Protein AF-A0A6C0REI7-F1 (afdb_monomer_lite)

Structure (mmCIF, N/CA/C/O backbone):
data_AF-A0A6C0REI7-F1
#
_entry.id   AF-A0A6C0REI7-F1
#
loop_
_atom_site.group_PDB
_atom_site.id
_atom_site.type_symbol
_atom_site.label_atom_id
_atom_site.label_alt_id
_atom_site.label_comp_id
_atom_site.label_asym_id
_atom_site.label_entity_id
_atom_site.label_seq_id
_atom_site.pdbx_PDB_ins_code
_atom_site.Cartn_x
_atom_site.Cartn_y
_atom_site.Cartn_z
_atom_site.occupancy
_atom_site.B_iso_or_equiv
_atom_site.auth_seq_id
_atom_site.auth_comp_id
_atom_site.auth_asym_id
_atom_site.auth_atom_id
_atom_site.pdbx_PDB_model_num
ATOM 1 N N . MET A 1 1 ? -23.759 -20.970 9.132 1.00 39.38 1 MET A N 1
ATOM 2 C CA . MET A 1 1 ? -22.988 -19.734 8.850 1.00 39.38 1 MET A CA 1
ATOM 3 C C . MET A 1 1 ? -22.223 -19.905 7.544 1.00 39.38 1 MET A C 1
ATOM 5 O O . MET A 1 1 ? -21.363 -20.773 7.473 1.00 39.38 1 MET A O 1
ATOM 9 N N . LYS A 1 2 ? -22.539 -19.135 6.494 1.00 36.88 2 LYS A N 1
ATOM 10 C CA . LYS A 1 2 ? -21.734 -19.139 5.260 1.00 36.88 2 LYS A CA 1
ATOM 11 C C . LYS A 1 2 ? -20.374 -18.512 5.581 1.00 36.88 2 LYS A C 1
ATOM 13 O O . LYS A 1 2 ? -20.329 -17.338 5.944 1.00 36.88 2 LYS A O 1
ATOM 18 N N . LYS A 1 3 ? -19.293 -19.292 5.472 1.00 40.81 3 LYS A N 1
ATOM 19 C CA . LYS A 1 3 ? -17.904 -18.815 5.553 1.00 40.81 3 LYS A CA 1
ATOM 20 C C . LYS A 1 3 ? -17.656 -17.862 4.379 1.00 40.81 3 LYS A C 1
ATOM 22 O O . LYS A 1 3 ? -17.208 -18.278 3.315 1.00 40.81 3 LYS A O 1
ATOM 27 N N . ARG A 1 4 ? -18.031 -16.589 4.537 1.00 48.44 4 ARG A N 1
ATOM 28 C CA . ARG A 1 4 ? -17.559 -15.526 3.648 1.00 48.44 4 ARG A CA 1
ATOM 29 C C . ARG A 1 4 ? -16.047 -15.453 3.833 1.00 48.44 4 ARG A C 1
ATOM 31 O O . ARG A 1 4 ? -15.567 -15.441 4.963 1.00 48.44 4 ARG A O 1
ATOM 38 N N . TRP A 1 5 ? -15.333 -15.518 2.717 1.00 48.25 5 TRP A N 1
ATOM 39 C CA . TRP A 1 5 ? -13.877 -15.495 2.662 1.00 48.25 5 TRP A CA 1
ATOM 40 C C . TRP A 1 5 ? -13.300 -14.350 3.502 1.00 48.25 5 TRP A C 1
ATOM 42 O O . TRP A 1 5 ? -13.874 -13.262 3.541 1.00 48.25 5 TRP A O 1
ATOM 52 N N . PHE A 1 6 ? -12.144 -14.594 4.123 1.00 53.75 6 PHE A N 1
ATOM 53 C CA . PHE A 1 6 ? -11.424 -13.654 4.994 1.00 53.75 6 PHE A CA 1
ATOM 54 C C . PHE A 1 6 ? -11.165 -12.274 4.356 1.00 53.75 6 PHE A C 1
ATOM 56 O O . PHE A 1 6 ? -10.985 -11.296 5.073 1.00 53.75 6 PHE A O 1
ATOM 63 N N . LEU A 1 7 ? -11.191 -12.195 3.021 1.00 53.53 7 LEU A N 1
ATOM 64 C CA . LEU A 1 7 ? -10.957 -10.980 2.239 1.00 53.53 7 LEU A CA 1
ATOM 65 C C . LEU A 1 7 ? -12.134 -9.994 2.219 1.00 53.53 7 LEU A C 1
ATOM 67 O O . LEU A 1 7 ? -11.919 -8.819 1.935 1.00 53.53 7 LEU A O 1
ATOM 71 N N . PHE A 1 8 ? -13.366 -10.433 2.502 1.00 67.31 8 PHE A N 1
ATOM 72 C CA . PHE A 1 8 ? -14.550 -9.582 2.356 1.00 67.31 8 PHE A CA 1
ATOM 73 C C . PHE A 1 8 ? -15.152 -9.211 3.710 1.00 67.31 8 PHE A C 1
ATOM 75 O O . PHE A 1 8 ? -15.439 -10.067 4.552 1.00 67.31 8 PHE A O 1
ATOM 82 N N . LEU A 1 9 ? -15.369 -7.912 3.912 1.00 73.19 9 LEU A N 1
ATOM 83 C CA . LEU A 1 9 ? -16.070 -7.388 5.079 1.00 73.19 9 LEU A CA 1
ATOM 84 C C . LEU A 1 9 ? -17.567 -7.704 4.991 1.00 73.19 9 LEU A C 1
ATOM 86 O O . LEU A 1 9 ? -18.156 -7.768 3.911 1.00 73.19 9 LEU A O 1
ATOM 90 N N . ASN A 1 10 ? -18.193 -7.943 6.141 1.00 79.50 10 ASN A N 1
ATOM 91 C CA . ASN A 1 10 ? -19.649 -8.049 6.211 1.00 79.50 10 ASN A CA 1
ATOM 92 C C . ASN A 1 10 ? -20.282 -6.645 6.177 1.00 79.50 10 ASN A C 1
ATOM 94 O O . ASN A 1 10 ? -19.640 -5.678 6.571 1.00 79.50 10 ASN A O 1
ATOM 98 N N . ALA A 1 11 ? -21.555 -6.537 5.781 1.00 80.31 11 ALA A N 1
ATOM 99 C CA . ALA A 1 11 ? -22.244 -5.245 5.657 1.00 80.31 11 ALA A CA 1
ATOM 100 C C . ALA A 1 11 ? -22.206 -4.413 6.955 1.00 80.31 11 ALA A C 1
ATOM 102 O O . ALA A 1 11 ? -22.013 -3.206 6.916 1.00 80.31 11 ALA A O 1
ATOM 103 N N . GLU A 1 12 ? -22.319 -5.063 8.114 1.00 81.38 12 GLU A N 1
ATOM 104 C CA . GLU A 1 12 ? -22.207 -4.409 9.423 1.00 81.38 12 GLU A CA 1
ATOM 105 C C . GLU A 1 12 ? -20.807 -3.821 9.674 1.00 81.38 12 GLU A C 1
ATOM 107 O O . GLU A 1 12 ? -20.673 -2.688 10.129 1.00 81.38 12 GLU A O 1
ATOM 112 N N . GLN A 1 13 ? -19.759 -4.556 9.299 1.00 80.50 13 GLN A N 1
ATOM 113 C CA . GLN A 1 13 ? -18.367 -4.113 9.412 1.00 80.50 13 GLN A CA 1
ATOM 114 C C . GLN A 1 13 ? -18.061 -2.963 8.446 1.00 80.50 13 GLN A C 1
ATOM 116 O O . GLN A 1 13 ? -17.362 -2.016 8.801 1.00 80.50 13 GLN A O 1
ATOM 121 N N . GLU A 1 14 ? -18.598 -3.034 7.230 1.00 82.12 14 GLU A N 1
ATOM 122 C CA . GLU A 1 14 ? -18.458 -1.984 6.225 1.00 82.12 14 GLU A CA 1
ATOM 123 C C . GLU A 1 14 ? -19.182 -0.703 6.659 1.00 82.12 14 GLU A C 1
ATOM 125 O O . GLU A 1 14 ? -18.583 0.372 6.644 1.00 82.12 14 GLU A O 1
ATOM 130 N N . ASN A 1 15 ? -20.417 -0.817 7.155 1.00 82.81 15 ASN A N 1
ATOM 131 C CA . ASN A 1 15 ? -21.170 0.310 7.707 1.00 82.81 15 ASN A CA 1
ATOM 132 C C . ASN A 1 15 ? -20.443 0.962 8.891 1.00 82.81 15 ASN A C 1
ATOM 134 O O . ASN A 1 15 ? -20.404 2.189 8.980 1.00 82.81 15 ASN A O 1
ATOM 138 N N . TYR A 1 16 ? -19.817 0.160 9.756 1.00 83.31 16 TYR A N 1
ATOM 139 C CA . TYR A 1 16 ? -19.014 0.662 10.870 1.00 83.31 16 TYR A CA 1
ATOM 140 C C . TYR A 1 16 ? -17.760 1.423 10.401 1.00 83.31 16 TYR A C 1
ATOM 142 O O . TYR A 1 16 ? -17.442 2.492 10.914 1.00 83.31 16 TYR A O 1
ATOM 150 N N . LEU A 1 17 ? -17.055 0.939 9.375 1.00 81.56 17 LEU A N 1
ATOM 151 C CA . LEU A 1 17 ? -15.932 1.691 8.795 1.00 81.56 17 LEU A CA 1
ATOM 152 C C . LEU A 1 17 ? -16.395 2.985 8.108 1.00 81.56 17 LEU A C 1
ATOM 154 O O . LEU A 1 17 ? -15.707 4.007 8.169 1.00 81.56 17 LEU A O 1
ATOM 158 N N . VAL A 1 18 ? -17.569 2.969 7.473 1.00 82.62 18 VAL A N 1
ATOM 159 C CA . VAL A 1 18 ? -18.166 4.162 6.857 1.00 82.62 18 VAL A CA 1
ATOM 160 C C . VAL A 1 18 ? -18.544 5.204 7.912 1.00 82.62 18 VAL A C 1
ATOM 162 O O . VAL A 1 18 ? -18.321 6.395 7.671 1.00 82.62 18 VAL A O 1
ATOM 165 N N . SER A 1 19 ? -19.070 4.800 9.074 1.00 83.19 19 SER A N 1
ATOM 166 C CA . SER A 1 19 ? -19.368 5.742 10.161 1.00 83.19 19 SER A CA 1
ATOM 167 C C . SER A 1 19 ? -18.088 6.385 10.699 1.00 83.19 19 SER A C 1
ATOM 169 O O . SER A 1 19 ? -18.005 7.613 10.751 1.00 83.19 19 SER A O 1
ATOM 171 N N . LEU A 1 20 ? -17.039 5.590 10.942 1.00 80.94 20 LEU A N 1
ATOM 172 C CA . LEU A 1 20 ? -15.732 6.097 11.384 1.00 80.94 20 LEU A CA 1
ATOM 173 C C . LEU A 1 20 ? -15.106 7.090 10.392 1.00 80.94 20 LEU A C 1
ATOM 175 O O . LEU A 1 20 ? -14.469 8.065 10.800 1.00 80.94 20 LEU A O 1
ATOM 179 N N . ARG A 1 21 ? -15.309 6.880 9.084 1.00 80.56 21 ARG A N 1
ATOM 180 C CA . ARG A 1 21 ? -14.839 7.803 8.040 1.00 80.56 21 ARG A CA 1
ATOM 181 C C . ARG A 1 21 ? -15.535 9.161 8.101 1.00 80.56 21 ARG A C 1
ATOM 183 O O . ARG A 1 21 ? -14.908 10.178 7.811 1.00 80.56 21 ARG A O 1
ATOM 190 N N . ARG A 1 22 ? -16.829 9.193 8.429 1.00 78.88 22 ARG A N 1
ATOM 191 C CA . ARG A 1 22 ? -17.587 10.451 8.537 1.00 78.88 22 ARG A CA 1
ATOM 192 C C . ARG A 1 22 ? -17.151 11.264 9.752 1.00 78.88 22 ARG A C 1
ATOM 194 O O . ARG A 1 22 ? -17.050 12.480 9.631 1.00 78.88 22 ARG A O 1
ATOM 201 N N . GLU A 1 23 ? -16.852 10.589 10.857 1.00 81.25 23 GLU A N 1
ATOM 202 C CA . GLU A 1 23 ? -16.405 11.206 12.112 1.00 81.25 23 GLU A CA 1
ATOM 203 C C . GLU A 1 23 ? -15.005 11.841 11.991 1.00 81.25 23 GLU A C 1
ATOM 205 O O . GLU A 1 23 ? -14.763 12.896 12.564 1.00 81.25 23 GLU A O 1
ATOM 210 N N . ASN A 1 24 ? -14.101 11.260 11.188 1.00 78.75 24 ASN A N 1
ATOM 211 C CA . ASN A 1 24 ? -12.668 11.606 11.196 1.00 78.75 24 ASN A CA 1
ATOM 212 C C . ASN A 1 24 ? -12.131 12.227 9.891 1.00 78.75 24 ASN A C 1
ATOM 214 O O . ASN A 1 24 ? -10.977 12.006 9.515 1.00 78.75 24 ASN A O 1
ATOM 218 N N . LYS A 1 25 ? -12.946 13.007 9.167 1.00 79.88 25 LYS A N 1
ATOM 219 C CA . LYS A 1 25 ? -12.570 13.542 7.840 1.00 79.88 25 LYS A CA 1
ATOM 220 C C . LYS A 1 25 ? -11.253 14.327 7.822 1.00 79.88 25 LYS A C 1
ATOM 222 O O . LYS A 1 25 ? -10.460 14.134 6.906 1.00 79.88 25 LYS A O 1
ATOM 227 N N . VAL A 1 26 ? -11.022 15.206 8.800 1.00 80.19 26 VAL A N 1
ATOM 228 C CA . VAL A 1 26 ? -9.838 16.087 8.815 1.00 80.19 26 VAL A CA 1
ATOM 229 C C . VAL A 1 26 ? -8.560 15.272 9.013 1.00 80.19 26 VAL A C 1
ATOM 231 O O . VAL A 1 26 ? -7.656 15.340 8.185 1.00 80.19 26 VAL A O 1
ATOM 234 N N . SER A 1 27 ? -8.518 14.421 10.040 1.00 84.25 27 SER A N 1
ATOM 235 C CA . SER A 1 27 ? -7.372 13.543 10.306 1.00 84.25 27 SER A CA 1
ATOM 236 C C . SER A 1 27 ? -7.097 12.582 9.150 1.00 84.25 27 SER A C 1
ATOM 238 O O . SER A 1 27 ? -5.941 12.285 8.860 1.00 84.25 27 SER A O 1
ATOM 240 N N . PHE A 1 28 ? -8.143 12.126 8.456 1.00 86.00 28 PHE A N 1
ATOM 241 C CA . PHE A 1 28 ? -7.997 11.287 7.270 1.00 86.00 28 PHE A CA 1
ATOM 242 C C . PHE A 1 28 ? -7.300 12.014 6.113 1.00 86.00 28 PHE A C 1
ATOM 244 O O . PHE A 1 28 ? -6.448 11.424 5.454 1.00 86.00 28 PHE A O 1
ATOM 251 N N . ILE A 1 29 ? -7.611 13.294 5.880 1.00 88.06 29 ILE A N 1
ATOM 252 C CA . ILE A 1 29 ? -6.929 14.106 4.857 1.00 88.06 29 ILE A CA 1
ATOM 253 C C . ILE A 1 29 ? -5.451 14.273 5.212 1.00 88.06 29 ILE A C 1
ATOM 255 O O . ILE A 1 29 ? -4.592 14.073 4.355 1.00 88.06 29 ILE A O 1
ATOM 259 N N . THR A 1 30 ? -5.147 14.588 6.473 1.00 88.81 30 THR A N 1
ATOM 260 C CA . THR A 1 30 ? -3.765 14.697 6.962 1.00 88.81 30 THR A CA 1
ATOM 261 C C . THR A 1 30 ? -3.003 13.392 6.750 1.00 88.81 30 THR A C 1
ATOM 263 O O . THR A 1 30 ? -1.901 13.402 6.207 1.00 88.81 30 THR A O 1
ATOM 266 N N . TRP A 1 31 ? -3.612 12.259 7.103 1.00 89.62 31 TRP A N 1
ATOM 267 C CA . TRP A 1 31 ? -3.031 10.943 6.861 1.00 89.62 31 TRP A CA 1
ATOM 268 C C . TRP A 1 31 ? -2.793 10.683 5.368 1.00 89.62 31 TRP A C 1
ATOM 270 O O . TRP A 1 31 ? -1.703 10.257 5.002 1.00 89.62 31 TRP A O 1
ATOM 280 N N . ILE A 1 32 ? -3.739 11.018 4.480 1.00 89.81 32 ILE A N 1
ATOM 281 C CA . ILE A 1 32 ? -3.519 10.896 3.029 1.00 89.81 32 ILE A CA 1
ATOM 282 C C . ILE A 1 32 ? -2.317 11.730 2.577 1.00 89.81 32 ILE A C 1
ATOM 284 O O . ILE A 1 32 ? -1.473 11.240 1.825 1.00 89.81 32 ILE A O 1
ATOM 288 N N . LEU A 1 33 ? -2.230 12.982 3.024 1.00 90.81 33 LEU A N 1
ATOM 289 C CA . LEU A 1 33 ? -1.163 13.891 2.617 1.00 90.81 33 LEU A CA 1
ATOM 290 C C . LEU A 1 33 ? 0.213 13.358 3.021 1.00 90.81 33 LEU A C 1
ATOM 292 O O . LEU A 1 33 ? 1.089 13.228 2.169 1.00 90.81 33 LEU A O 1
ATOM 296 N N . PHE A 1 34 ? 0.392 13.011 4.295 1.00 89.75 34 PHE A N 1
ATOM 297 C CA . PHE A 1 34 ? 1.698 12.609 4.819 1.00 89.75 34 PHE A CA 1
ATOM 298 C C . PHE A 1 34 ? 2.056 11.162 4.512 1.00 89.75 34 PHE A C 1
ATOM 300 O O . PHE A 1 34 ? 3.214 10.871 4.222 1.00 89.75 34 PHE A O 1
ATOM 307 N N . SER A 1 35 ? 1.087 10.251 4.574 1.00 87.94 35 SER A N 1
ATOM 308 C CA . SER A 1 35 ? 1.365 8.833 4.385 1.00 87.94 35 SER A CA 1
ATOM 309 C C . SER A 1 35 ? 1.363 8.432 2.922 1.00 87.94 35 SER A C 1
ATOM 311 O O . SER A 1 35 ? 2.096 7.514 2.611 1.00 87.94 35 SER A O 1
ATOM 313 N N . ILE A 1 36 ? 0.603 9.085 2.029 1.00 90.25 36 ILE A N 1
ATOM 314 C CA . ILE A 1 36 ? 0.448 8.637 0.630 1.00 90.25 36 ILE A CA 1
ATOM 315 C C . ILE A 1 36 ? 1.007 9.644 -0.370 1.00 90.25 36 ILE A C 1
ATOM 317 O O . ILE A 1 36 ? 1.833 9.281 -1.206 1.00 90.25 36 ILE A O 1
ATOM 321 N N . ILE A 1 37 ? 0.558 10.900 -0.311 1.00 92.25 37 ILE A N 1
ATOM 322 C CA . ILE A 1 37 ? 0.922 11.909 -1.317 1.00 92.25 37 ILE A CA 1
ATOM 323 C C . ILE A 1 37 ? 2.400 12.272 -1.192 1.00 92.25 37 ILE A C 1
ATOM 325 O O . ILE A 1 37 ? 3.102 12.294 -2.200 1.00 92.25 37 ILE A O 1
ATOM 329 N N . LEU A 1 38 ? 2.882 12.515 0.029 1.00 93.00 38 LEU A N 1
ATOM 330 C CA . LEU A 1 38 ? 4.259 12.933 0.266 1.00 93.00 38 LEU A CA 1
ATOM 331 C C . LEU A 1 38 ? 5.291 11.892 -0.220 1.00 93.00 38 LEU A C 1
ATOM 333 O O . LEU A 1 38 ? 6.245 12.315 -0.865 1.00 93.00 38 LEU A O 1
ATOM 337 N N . PRO A 1 39 ? 5.116 10.566 -0.024 1.00 91.25 39 PRO A N 1
ATOM 338 C CA . PRO A 1 39 ? 6.008 9.565 -0.621 1.00 91.25 39 PRO A CA 1
ATOM 339 C C . PRO A 1 39 ? 5.814 9.357 -2.130 1.00 91.25 39 PRO A C 1
ATOM 341 O O . PRO A 1 39 ? 6.779 9.068 -2.836 1.00 91.25 39 PRO A O 1
ATOM 344 N N . LEU A 1 40 ? 4.590 9.506 -2.654 1.00 93.00 40 LEU A N 1
ATOM 345 C CA . LEU A 1 40 ? 4.326 9.357 -4.092 1.00 93.00 40 LEU A CA 1
ATOM 346 C C . LEU A 1 40 ? 4.858 10.525 -4.922 1.00 93.00 40 LEU A C 1
ATOM 348 O O . LEU A 1 40 ? 5.289 10.316 -6.052 1.00 93.00 40 LEU A O 1
ATOM 352 N N . ALA A 1 41 ? 4.828 11.746 -4.391 1.00 93.94 41 ALA A N 1
ATOM 353 C CA . ALA A 1 41 ? 5.279 12.942 -5.093 1.00 93.94 41 ALA A CA 1
ATOM 354 C C . ALA A 1 41 ? 6.720 12.822 -5.634 1.00 93.94 41 ALA A C 1
ATOM 356 O O . ALA A 1 41 ? 6.894 12.986 -6.842 1.00 93.94 41 ALA A O 1
ATOM 357 N N . PRO A 1 42 ? 7.751 12.483 -4.830 1.00 92.81 42 PRO A N 1
ATOM 358 C CA . PRO A 1 42 ? 9.112 12.332 -5.337 1.00 92.81 42 PRO A CA 1
ATOM 359 C C . PRO A 1 42 ? 9.241 11.175 -6.334 1.00 92.81 42 PRO A C 1
ATOM 361 O O . PRO A 1 42 ? 9.998 11.299 -7.293 1.00 92.81 42 PRO A O 1
ATOM 364 N N . TYR A 1 43 ? 8.479 10.087 -6.168 1.00 92.94 43 TYR A N 1
ATOM 365 C CA . TYR A 1 43 ? 8.438 8.996 -7.147 1.00 92.94 43 TYR A CA 1
ATOM 366 C C . TYR A 1 43 ? 7.908 9.481 -8.503 1.00 92.94 43 TYR A C 1
ATOM 368 O O . TYR A 1 43 ? 8.581 9.320 -9.519 1.00 92.94 43 TYR A O 1
ATOM 376 N N . ILE A 1 44 ? 6.746 10.141 -8.518 1.00 93.06 44 ILE A N 1
ATOM 377 C CA . ILE A 1 44 ? 6.134 10.676 -9.741 1.00 93.06 44 ILE A CA 1
ATOM 378 C C . ILE A 1 44 ? 7.057 11.711 -10.391 1.00 93.06 44 ILE A C 1
ATOM 380 O O . ILE A 1 44 ? 7.291 11.648 -11.594 1.00 93.06 44 ILE A O 1
ATOM 384 N N . ILE A 1 45 ? 7.627 12.629 -9.606 1.00 93.38 45 ILE A N 1
ATOM 385 C CA . ILE A 1 45 ? 8.568 13.640 -10.105 1.00 93.38 45 ILE A CA 1
ATOM 386 C C . ILE A 1 45 ? 9.801 12.970 -10.723 1.00 93.38 45 ILE A C 1
ATOM 388 O O . ILE A 1 45 ? 10.201 13.339 -11.824 1.00 93.38 45 ILE A O 1
ATOM 392 N N . SER A 1 46 ? 10.376 11.956 -10.070 1.00 90.62 46 SER A N 1
ATOM 393 C CA . SER A 1 46 ? 11.535 11.221 -10.591 1.00 90.62 46 SER A CA 1
ATOM 394 C C . SER A 1 46 ? 11.222 10.509 -11.910 1.00 90.62 46 SER A C 1
ATOM 396 O O . SER A 1 46 ? 12.014 10.578 -12.853 1.00 90.62 46 SER A O 1
ATOM 398 N N . VAL A 1 47 ? 10.050 9.877 -12.012 1.00 90.50 47 VAL A N 1
ATOM 399 C CA . VAL A 1 47 ? 9.576 9.240 -13.248 1.00 90.50 47 VAL A CA 1
ATOM 400 C C . VAL A 1 47 ? 9.405 10.283 -14.359 1.00 90.50 47 VAL A C 1
ATOM 402 O O . VAL A 1 47 ? 9.920 10.088 -15.458 1.00 90.50 47 VAL A O 1
ATOM 405 N N . LEU A 1 48 ? 8.751 11.415 -14.075 1.00 91.31 48 LEU A N 1
ATOM 406 C CA . LEU A 1 48 ? 8.519 12.491 -15.047 1.00 91.31 48 LEU A CA 1
ATOM 407 C C . LEU A 1 48 ? 9.823 13.125 -15.546 1.00 91.31 48 LEU A C 1
ATOM 409 O O . LEU A 1 48 ? 9.989 13.301 -16.750 1.00 91.31 48 LEU A O 1
ATOM 413 N N . ILE A 1 49 ? 10.764 13.429 -14.646 1.00 90.81 49 ILE A N 1
ATOM 414 C CA . ILE A 1 49 ? 12.080 13.970 -15.018 1.00 90.81 49 ILE A CA 1
ATOM 415 C C . ILE A 1 49 ? 12.811 12.990 -15.938 1.00 90.81 49 ILE A C 1
ATOM 417 O O . ILE A 1 49 ? 13.355 13.398 -16.961 1.00 90.81 49 ILE A O 1
ATOM 421 N N . ASN A 1 50 ? 12.789 11.692 -15.627 1.00 87.19 50 ASN A N 1
ATOM 422 C CA . ASN A 1 50 ? 13.421 10.691 -16.485 1.00 87.19 50 ASN A CA 1
ATOM 423 C C . ASN A 1 50 ? 12.769 10.608 -17.870 1.00 87.19 50 ASN A C 1
ATOM 425 O O . ASN A 1 50 ? 13.489 10.534 -18.866 1.00 87.19 50 ASN A O 1
ATOM 429 N N . PHE A 1 51 ? 11.437 10.675 -17.952 1.00 87.69 51 PHE A N 1
ATOM 430 C CA . PHE A 1 51 ? 10.734 10.739 -19.236 1.00 87.69 51 PHE A CA 1
ATOM 431 C C . PHE A 1 51 ? 11.148 11.962 -20.063 1.00 87.69 51 PHE A C 1
ATOM 433 O O . PHE A 1 51 ? 11.321 11.842 -21.273 1.00 87.69 51 PHE A O 1
ATOM 440 N N . LEU A 1 52 ? 11.354 13.121 -19.427 1.00 88.81 52 LEU A N 1
ATOM 441 C CA . LEU A 1 52 ? 11.824 14.330 -20.112 1.00 88.81 52 LEU A CA 1
ATOM 442 C C . LEU A 1 52 ? 13.264 14.191 -20.630 1.00 88.81 52 LEU A C 1
ATOM 444 O O . LEU A 1 52 ? 13.570 14.700 -21.704 1.00 88.81 52 LEU A O 1
ATOM 448 N N . LEU A 1 53 ? 14.139 13.504 -19.888 1.00 88.38 53 LEU A N 1
ATOM 449 C CA . LEU A 1 53 ? 15.559 13.363 -20.236 1.00 88.38 53 LEU A CA 1
ATOM 450 C C . LEU A 1 53 ? 15.841 12.246 -21.250 1.00 88.38 53 LEU A C 1
ATOM 452 O O . LEU A 1 53 ? 16.728 12.385 -22.087 1.00 88.38 53 LEU A O 1
ATOM 456 N N . THR A 1 54 ? 15.125 11.125 -21.158 1.00 83.62 54 THR A N 1
ATOM 457 C CA . THR A 1 54 ? 15.431 9.891 -21.912 1.00 83.62 54 THR A CA 1
ATOM 458 C C . THR A 1 54 ? 14.323 9.468 -22.881 1.00 83.62 54 THR A C 1
ATOM 460 O O . THR A 1 54 ? 14.484 8.506 -23.637 1.00 83.62 54 THR A O 1
ATOM 463 N N . GLY A 1 55 ? 13.205 10.202 -22.909 1.00 79.56 55 GLY A N 1
ATOM 464 C CA . GLY A 1 55 ? 12.026 9.857 -23.696 1.00 79.56 55 GLY A CA 1
ATOM 465 C C . GLY A 1 55 ? 11.336 8.588 -23.186 1.00 79.56 55 GLY A C 1
ATOM 466 O O . GLY A 1 55 ? 11.423 8.231 -22.015 1.00 79.56 55 GLY A O 1
ATOM 467 N N . PHE A 1 56 ? 10.644 7.873 -24.078 1.00 78.56 56 PHE A N 1
ATOM 468 C CA . PHE A 1 56 ? 9.979 6.598 -23.755 1.00 78.56 56 PHE A CA 1
ATOM 469 C C . PHE A 1 56 ? 10.931 5.391 -23.729 1.00 78.56 56 PHE A C 1
ATOM 471 O O . PHE A 1 56 ? 10.495 4.256 -23.516 1.00 78.56 56 PHE A O 1
ATOM 478 N N . CYS A 1 57 ? 12.228 5.605 -23.946 1.00 70.75 57 CYS A N 1
ATOM 479 C CA . CYS A 1 57 ? 13.208 4.531 -23.915 1.00 70.75 57 CYS A CA 1
ATOM 480 C C . CYS A 1 57 ? 13.406 4.069 -22.461 1.00 70.75 57 CYS A C 1
ATOM 482 O O . CYS A 1 57 ? 13.660 4.880 -21.580 1.00 70.75 57 CYS A O 1
ATOM 484 N N . ASN A 1 58 ? 13.292 2.764 -22.192 1.00 73.81 58 ASN A N 1
ATOM 485 C CA . ASN A 1 58 ? 13.480 2.165 -20.859 1.00 73.81 58 ASN A CA 1
ATOM 486 C C . ASN A 1 58 ? 12.487 2.581 -19.753 1.00 73.81 58 ASN A C 1
ATOM 488 O O . ASN A 1 58 ? 12.784 2.382 -18.573 1.00 73.81 58 ASN A O 1
ATOM 492 N N . TRP A 1 59 ? 11.285 3.060 -20.098 1.00 82.19 59 TRP A N 1
ATOM 493 C CA . TRP A 1 59 ? 10.256 3.429 -19.110 1.00 82.19 59 TRP A CA 1
ATOM 494 C C . TRP A 1 59 ? 10.015 2.338 -18.051 1.00 82.19 59 TRP A C 1
ATOM 496 O O . TRP A 1 59 ? 9.904 2.636 -16.864 1.00 82.19 59 TRP A O 1
ATOM 506 N N . GLY A 1 60 ? 10.007 1.063 -18.461 1.00 82.50 60 GLY A N 1
ATOM 507 C CA . GLY A 1 60 ? 9.755 -0.073 -17.573 1.00 82.50 60 GLY A CA 1
ATOM 508 C C . GLY A 1 60 ? 10.768 -0.188 -16.435 1.00 82.50 60 GLY A C 1
ATOM 509 O O . GLY A 1 60 ? 10.389 -0.521 -15.317 1.00 82.50 60 GLY A O 1
ATOM 510 N N . LYS A 1 61 ? 12.037 0.154 -16.687 1.00 83.38 61 LYS A N 1
ATOM 511 C CA . LYS A 1 61 ? 13.112 0.105 -15.683 1.00 83.38 61 LYS A CA 1
ATOM 512 C C . LYS A 1 61 ? 13.013 1.236 -14.664 1.00 83.38 61 LYS A C 1
ATOM 514 O O . LYS A 1 61 ? 13.402 1.064 -13.513 1.00 83.38 61 LYS A O 1
ATOM 519 N N . ILE A 1 62 ? 12.523 2.394 -15.101 1.00 86.56 62 ILE A N 1
ATOM 520 C CA . ILE A 1 62 ? 12.361 3.581 -14.255 1.00 86.56 62 ILE A CA 1
ATOM 521 C C . ILE A 1 62 ? 11.130 3.421 -13.364 1.00 86.56 62 ILE A C 1
ATOM 523 O O . ILE A 1 62 ? 11.206 3.677 -12.165 1.00 86.56 62 ILE A O 1
ATOM 527 N N . ILE A 1 63 ? 10.009 2.979 -13.941 1.00 88.19 63 ILE A N 1
ATOM 528 C CA . ILE A 1 63 ? 8.753 2.809 -13.205 1.00 88.19 63 ILE A CA 1
ATOM 529 C C . ILE A 1 63 ? 8.849 1.622 -12.234 1.00 88.19 63 ILE A C 1
ATOM 531 O O . ILE A 1 63 ? 8.464 1.776 -11.073 1.00 88.19 63 ILE A O 1
ATOM 535 N N . ASN A 1 64 ? 9.411 0.487 -12.670 1.00 88.56 64 ASN A N 1
ATOM 536 C CA . ASN A 1 64 ? 9.558 -0.730 -11.861 1.00 88.56 64 ASN A CA 1
ATOM 537 C C . ASN A 1 64 ? 10.935 -0.774 -11.192 1.00 88.56 64 ASN A C 1
ATOM 539 O O . ASN A 1 64 ? 11.743 -1.667 -11.450 1.00 88.56 64 ASN A O 1
ATOM 543 N N . ASN A 1 65 ? 11.232 0.235 -10.379 1.00 88.62 65 ASN A N 1
ATOM 544 C CA . ASN A 1 65 ? 12.507 0.353 -9.674 1.00 88.62 65 ASN A CA 1
ATOM 545 C C . ASN A 1 65 ? 12.427 -0.061 -8.192 1.00 88.62 65 ASN A C 1
ATOM 547 O O . ASN A 1 65 ? 13.371 0.186 -7.443 1.00 88.62 65 ASN A O 1
ATOM 551 N N . GLY A 1 66 ? 11.304 -0.631 -7.748 1.00 90.62 66 GLY A N 1
ATOM 552 C CA . GLY A 1 66 ? 11.064 -0.996 -6.355 1.00 90.62 66 GLY A CA 1
ATOM 553 C C . GLY A 1 66 ? 10.478 0.122 -5.487 1.00 90.62 66 GLY A C 1
ATOM 554 O O . GLY A 1 66 ? 10.093 -0.136 -4.348 1.00 90.62 66 GLY A O 1
ATOM 555 N N . SER A 1 67 ? 10.352 1.357 -5.984 1.00 93.44 67 SER A N 1
ATOM 556 C CA . SER A 1 67 ? 9.831 2.467 -5.168 1.00 93.44 67 SER A CA 1
ATOM 557 C C . SER A 1 67 ? 8.358 2.279 -4.819 1.00 93.44 67 SER A C 1
ATOM 559 O O . SER A 1 67 ? 7.972 2.457 -3.667 1.00 93.44 67 SER A O 1
ATOM 561 N N . LEU A 1 68 ? 7.531 1.887 -5.795 1.00 93.75 68 LEU A N 1
ATOM 562 C CA . LEU A 1 68 ? 6.100 1.683 -5.583 1.00 93.75 68 LEU A CA 1
ATOM 563 C C . LEU A 1 68 ? 5.809 0.622 -4.501 1.00 93.75 68 LEU A C 1
ATOM 565 O O . LEU A 1 68 ? 5.087 0.965 -3.562 1.00 93.75 68 LEU A O 1
ATOM 569 N N . PRO A 1 69 ? 6.385 -0.602 -4.548 1.00 95.50 69 PRO A N 1
ATOM 570 C CA . PRO A 1 69 ? 6.177 -1.598 -3.497 1.00 95.50 69 PRO A CA 1
ATOM 571 C C . PRO A 1 69 ? 6.732 -1.169 -2.129 1.00 95.50 69 PRO A C 1
ATOM 573 O O . PRO A 1 69 ? 6.124 -1.497 -1.112 1.00 95.50 69 PRO A O 1
ATOM 576 N N . ILE A 1 70 ? 7.834 -0.405 -2.064 1.00 95.06 70 ILE A N 1
ATOM 577 C CA . ILE A 1 70 ? 8.333 0.161 -0.794 1.00 95.06 70 ILE A CA 1
ATOM 578 C C . ILE A 1 70 ? 7.326 1.151 -0.202 1.00 95.06 70 ILE A C 1
ATOM 580 O O . ILE A 1 70 ? 7.036 1.101 0.995 1.00 95.06 70 ILE A O 1
ATOM 584 N N . ILE A 1 71 ? 6.783 2.047 -1.027 1.00 94.38 71 ILE A N 1
ATOM 585 C CA . ILE A 1 71 ? 5.804 3.041 -0.582 1.00 94.38 71 ILE A CA 1
ATOM 586 C C . ILE A 1 71 ? 4.566 2.328 -0.009 1.00 94.38 71 ILE A C 1
ATOM 588 O O . ILE A 1 71 ? 4.153 2.618 1.116 1.00 94.38 71 ILE A O 1
ATOM 592 N N . SER A 1 72 ? 4.008 1.341 -0.720 1.00 94.81 72 SER A N 1
ATOM 593 C CA . SER A 1 72 ? 2.863 0.563 -0.221 1.00 94.81 72 SER A CA 1
ATOM 594 C C . SER A 1 72 ? 3.189 -0.313 0.985 1.00 94.81 72 SER A C 1
ATOM 596 O O . SER A 1 72 ? 2.310 -0.519 1.827 1.00 94.81 72 SER A O 1
ATOM 598 N N . TYR A 1 73 ? 4.422 -0.811 1.107 1.00 95.19 73 TYR A N 1
ATOM 599 C CA . TYR A 1 73 ? 4.892 -1.496 2.312 1.00 95.19 73 TYR A CA 1
ATOM 600 C C . TYR A 1 73 ? 4.822 -0.559 3.526 1.00 95.19 73 TYR A C 1
ATOM 602 O O . TYR A 1 73 ? 4.259 -0.930 4.557 1.00 95.19 73 TYR A O 1
ATOM 610 N N . GLY A 1 74 ? 5.298 0.683 3.372 1.00 92.44 74 GLY A N 1
ATOM 611 C CA . GLY A 1 74 ? 5.255 1.718 4.408 1.00 92.44 74 GLY A CA 1
ATOM 612 C C . GLY A 1 74 ? 3.841 2.039 4.906 1.00 92.44 74 GLY A C 1
ATOM 613 O O . GLY A 1 74 ? 3.629 2.205 6.108 1.00 92.44 74 GLY A O 1
ATOM 614 N N . PHE A 1 75 ? 2.843 2.060 4.015 1.00 90.25 75 PHE A N 1
ATOM 615 C CA . PHE A 1 75 ? 1.446 2.284 4.416 1.00 90.25 75 PHE A CA 1
ATOM 616 C C . PHE A 1 75 ? 0.938 1.192 5.354 1.00 90.25 75 PHE A C 1
ATOM 618 O O . PHE A 1 75 ? 0.154 1.459 6.268 1.00 90.25 75 PHE A O 1
ATOM 625 N N . ILE A 1 76 ? 1.329 -0.056 5.094 1.00 92.56 76 ILE A N 1
ATOM 626 C CA . ILE A 1 76 ? 0.861 -1.192 5.878 1.00 92.56 76 ILE A CA 1
ATOM 627 C C . ILE A 1 76 ? 1.575 -1.235 7.226 1.00 92.56 76 ILE A C 1
ATOM 629 O O . ILE A 1 76 ? 0.914 -1.376 8.255 1.00 92.56 76 ILE A O 1
ATOM 633 N N . THR A 1 77 ? 2.897 -1.058 7.252 1.00 90.88 77 THR A N 1
ATOM 634 C CA . THR A 1 77 ? 3.664 -1.113 8.504 1.00 90.88 77 THR A CA 1
ATOM 635 C C . THR A 1 77 ? 3.290 -0.009 9.488 1.00 90.88 77 THR A C 1
ATOM 637 O O . THR A 1 77 ? 3.232 -0.276 10.685 1.00 90.88 77 THR A O 1
ATOM 640 N N . ALA A 1 78 ? 2.949 1.191 9.011 1.00 84.50 78 ALA A N 1
ATOM 641 C CA . ALA A 1 78 ? 2.489 2.277 9.876 1.00 84.50 78 ALA A CA 1
ATOM 642 C C . ALA A 1 78 ? 1.200 1.928 10.651 1.00 84.50 78 ALA A C 1
ATOM 644 O O . ALA A 1 78 ? 1.032 2.353 11.791 1.00 84.50 78 ALA A O 1
ATOM 645 N N . GLY A 1 79 ? 0.295 1.145 10.051 1.00 78.75 79 GLY A N 1
ATOM 646 C CA . GLY A 1 79 ? -0.973 0.753 10.677 1.00 78.75 79 GLY A CA 1
ATOM 647 C C . GLY A 1 79 ? -0.914 -0.561 11.460 1.00 78.75 79 GLY A C 1
ATOM 648 O O . GLY A 1 79 ? -1.675 -0.746 12.409 1.00 78.75 79 GLY A O 1
ATOM 649 N N . ILE A 1 80 ? -0.020 -1.482 11.085 1.00 83.94 80 ILE A N 1
ATOM 650 C CA . ILE A 1 80 ? -0.041 -2.858 11.603 1.00 83.94 80 ILE A CA 1
ATOM 651 C C . ILE A 1 80 ? 0.302 -2.944 13.096 1.00 83.94 80 ILE A C 1
ATOM 653 O O . ILE A 1 80 ? -0.300 -3.740 13.814 1.00 83.94 80 ILE A O 1
ATOM 657 N N . VAL A 1 81 ? 1.215 -2.090 13.574 1.00 77.38 81 VAL A N 1
ATOM 658 C CA . VAL A 1 81 ? 1.677 -2.075 14.974 1.00 77.38 81 VAL A CA 1
ATOM 659 C C . VAL A 1 81 ? 0.509 -1.833 15.930 1.00 77.38 81 VAL A C 1
ATOM 661 O O . VAL A 1 81 ? 0.342 -2.557 16.906 1.00 77.38 81 VAL A O 1
ATOM 664 N N . TYR A 1 82 ? -0.359 -0.882 15.591 1.00 69.75 82 TYR A N 1
ATOM 665 C CA . TYR A 1 82 ? -1.521 -0.523 16.404 1.00 69.75 82 TYR A CA 1
ATOM 666 C C . TYR A 1 82 ? -2.614 -1.583 16.391 1.00 69.75 82 TYR A C 1
ATOM 668 O O . TYR A 1 82 ? -3.349 -1.744 17.360 1.00 69.75 82 TYR A O 1
ATOM 676 N N . ILE A 1 83 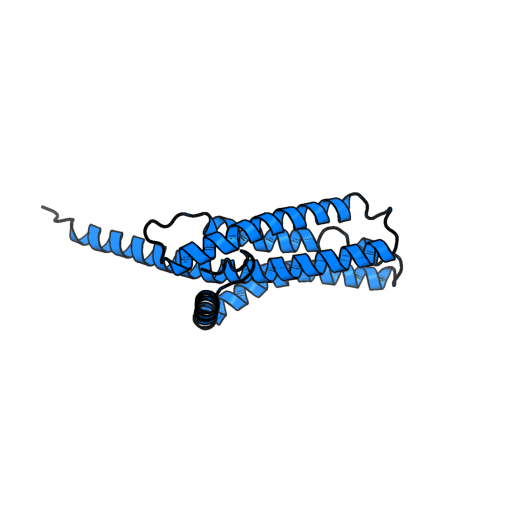? -2.727 -2.328 15.293 1.00 74.00 83 ILE A N 1
ATOM 677 C CA . ILE A 1 83 ? -3.666 -3.442 15.225 1.00 74.00 83 ILE A CA 1
ATOM 678 C C . ILE A 1 83 ? -3.181 -4.608 16.086 1.00 74.00 83 ILE A C 1
ATOM 680 O O . ILE A 1 83 ? -4.004 -5.284 16.695 1.00 74.00 83 ILE A O 1
ATOM 684 N N . MET A 1 84 ? -1.873 -4.846 16.181 1.00 73.25 84 MET A N 1
ATOM 685 C CA . MET A 1 84 ? -1.330 -5.926 17.013 1.00 73.25 84 MET A CA 1
ATOM 686 C C . MET A 1 84 ? -1.545 -5.712 18.515 1.00 73.25 84 MET A C 1
ATOM 688 O O . MET A 1 84 ? -1.547 -6.685 19.272 1.00 73.25 84 MET A O 1
ATOM 692 N N . GLU A 1 85 ? -1.742 -4.471 18.953 1.00 70.62 85 GLU A N 1
ATOM 693 C CA . GLU A 1 85 ? -1.927 -4.150 20.361 1.00 70.62 85 GLU A CA 1
ATOM 694 C C . GLU A 1 85 ? -3.252 -4.729 20.897 1.00 70.62 85 GLU A C 1
ATOM 696 O O . GLU A 1 85 ? -4.337 -4.516 20.347 1.00 70.62 85 GLU A O 1
ATOM 701 N N . LYS A 1 86 ? -3.168 -5.525 21.972 1.00 61.97 86 LYS A N 1
ATOM 702 C CA . LYS A 1 86 ? -4.338 -6.123 22.631 1.00 61.97 86 LYS A CA 1
ATOM 703 C C . LYS A 1 86 ? -4.946 -5.124 23.611 1.00 61.97 86 LYS A C 1
ATOM 705 O O . LYS A 1 86 ? -4.350 -4.839 24.645 1.00 61.97 86 LYS A O 1
ATOM 710 N N . ILE A 1 87 ? -6.178 -4.695 23.356 1.00 62.97 87 ILE A N 1
ATOM 711 C CA . ILE A 1 87 ? -6.952 -3.892 24.306 1.00 62.97 87 ILE A CA 1
ATOM 712 C C . ILE A 1 87 ? -7.833 -4.831 25.124 1.00 62.97 87 ILE A C 1
ATOM 714 O O . ILE A 1 87 ? -8.576 -5.645 24.574 1.00 62.97 87 ILE A O 1
ATOM 718 N N . LYS A 1 88 ? -7.764 -4.719 26.455 1.00 53.97 88 LYS A N 1
ATOM 719 C CA . LYS A 1 88 ? -8.462 -5.609 27.400 1.00 53.97 88 LYS A CA 1
ATOM 720 C C . LYS A 1 88 ? -10.001 -5.575 27.312 1.00 53.97 88 LYS A C 1
ATOM 722 O O . LYS A 1 88 ? -10.622 -6.449 27.895 1.00 53.97 88 LYS A O 1
ATOM 727 N N . ASN A 1 89 ? -10.604 -4.650 26.557 1.00 57.53 89 ASN A N 1
ATOM 728 C CA . ASN A 1 89 ? -12.057 -4.499 26.380 1.00 57.53 89 ASN A CA 1
ATOM 729 C C . ASN A 1 89 ? -12.428 -4.109 24.931 1.00 57.53 89 ASN A C 1
ATOM 731 O O . ASN A 1 89 ? -13.119 -3.114 24.685 1.00 57.53 89 ASN A O 1
ATOM 735 N N . ASP A 1 90 ? -11.931 -4.858 23.944 1.00 64.19 90 ASP A N 1
ATOM 736 C CA . ASP A 1 90 ? -12.284 -4.615 22.542 1.00 64.19 90 ASP A CA 1
ATOM 737 C C . ASP A 1 90 ? -13.788 -4.845 22.293 1.00 64.19 90 ASP A C 1
ATOM 739 O O . ASP A 1 90 ? -14.365 -5.859 22.681 1.00 64.19 90 ASP A O 1
ATOM 743 N N . ASN A 1 91 ? -14.433 -3.908 21.586 1.00 77.19 91 ASN A N 1
ATOM 744 C CA . ASN A 1 91 ? -15.762 -4.147 21.014 1.00 77.19 91 ASN A CA 1
ATOM 745 C C . ASN A 1 91 ? -15.656 -5.351 20.057 1.00 77.19 91 ASN A C 1
ATOM 747 O O . ASN A 1 91 ? -14.744 -5.382 19.229 1.00 77.19 91 ASN A O 1
ATOM 751 N N . LEU A 1 92 ? -16.590 -6.307 20.133 1.00 80.94 92 LEU A N 1
ATOM 752 C CA . LEU A 1 92 ? -16.615 -7.512 19.293 1.00 80.94 92 LEU A CA 1
ATOM 753 C C . LEU A 1 92 ? -16.430 -7.198 17.796 1.00 80.94 92 LE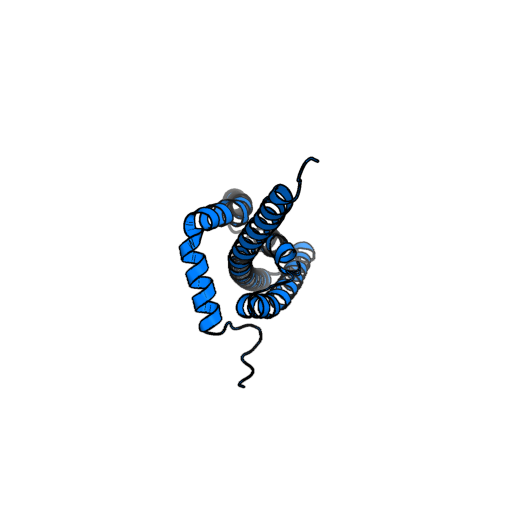U A C 1
ATOM 755 O O . LEU A 1 92 ? -15.714 -7.916 17.101 1.00 80.94 92 LEU A O 1
ATOM 759 N N . ILE A 1 93 ? -17.014 -6.099 17.303 1.00 81.56 93 ILE A N 1
ATOM 760 C CA . ILE A 1 93 ? -16.887 -5.671 15.900 1.00 81.56 93 ILE A CA 1
ATOM 761 C C . ILE A 1 93 ? -15.444 -5.261 15.566 1.00 81.56 93 ILE A C 1
ATOM 763 O O . ILE A 1 93 ? -14.934 -5.619 14.504 1.00 81.56 93 ILE A O 1
ATOM 767 N N . ILE A 1 94 ? -14.765 -4.551 16.475 1.00 81.12 94 ILE A N 1
ATOM 768 C CA . ILE A 1 94 ? -13.362 -4.127 16.315 1.00 81.12 94 ILE A CA 1
ATOM 769 C C . ILE A 1 94 ? -12.447 -5.353 16.324 1.00 81.12 94 ILE A C 1
ATOM 771 O O . ILE A 1 94 ? -11.587 -5.483 15.453 1.00 81.12 94 ILE A O 1
ATOM 775 N N . PHE A 1 95 ? -12.682 -6.285 17.250 1.00 82.75 95 PHE A N 1
ATOM 776 C CA . PHE A 1 95 ? -11.942 -7.542 17.329 1.00 82.75 95 PHE A CA 1
ATOM 777 C C . PHE A 1 95 ? -12.045 -8.344 16.020 1.00 82.75 95 PHE A C 1
ATOM 779 O O . PHE A 1 95 ? -11.029 -8.719 15.435 1.00 82.75 95 PHE A O 1
ATOM 786 N N . GLN A 1 96 ? -13.266 -8.539 15.511 1.00 83.00 96 GLN A N 1
ATOM 787 C CA . GLN A 1 96 ? -13.502 -9.259 14.256 1.00 83.00 96 GLN A CA 1
ATOM 788 C C . GLN A 1 96 ? -12.906 -8.541 13.037 1.00 83.00 96 GLN A C 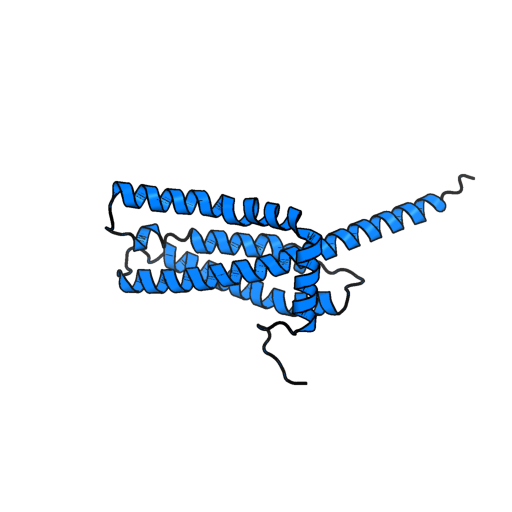1
ATOM 790 O O . GLN A 1 96 ? -12.464 -9.193 12.091 1.00 83.00 96 GLN A O 1
ATOM 795 N N . LEU A 1 97 ? -12.913 -7.204 13.027 1.00 85.12 97 LEU A N 1
ATOM 796 C CA . LEU A 1 97 ? -12.273 -6.408 11.980 1.00 85.12 97 LEU A CA 1
ATOM 797 C C . LEU A 1 97 ? -10.754 -6.595 11.996 1.00 85.12 97 LEU A C 1
ATOM 799 O O . LEU A 1 97 ? -10.171 -6.846 10.941 1.00 85.12 97 LEU A O 1
ATOM 803 N N . ARG A 1 98 ? -10.125 -6.555 13.177 1.00 84.38 98 ARG A N 1
ATOM 804 C CA . ARG A 1 98 ? -8.694 -6.842 13.344 1.00 84.38 98 ARG A CA 1
ATOM 805 C C . ARG A 1 98 ? -8.334 -8.232 12.828 1.00 84.38 98 ARG A C 1
ATOM 807 O O . ARG A 1 98 ? -7.407 -8.346 12.031 1.00 84.38 98 ARG A O 1
ATOM 814 N N . GLU A 1 99 ? -9.055 -9.270 13.251 1.00 84.25 99 GLU A N 1
ATOM 815 C CA . GLU A 1 99 ? -8.757 -10.651 12.838 1.00 84.25 99 GLU A CA 1
ATOM 816 C C . GLU A 1 99 ? -8.852 -10.857 11.322 1.00 84.25 99 GLU A C 1
ATOM 818 O O . GLU A 1 99 ? -8.164 -11.716 10.776 1.00 84.25 99 GLU A O 1
ATOM 823 N N . ARG A 1 100 ? -9.669 -10.060 10.623 1.00 85.94 100 ARG A N 1
ATOM 824 C CA . ARG A 1 100 ? -9.749 -10.097 9.156 1.00 85.94 100 ARG A CA 1
ATOM 825 C C . ARG A 1 100 ? -8.670 -9.261 8.482 1.00 85.94 100 ARG A C 1
ATOM 827 O O . ARG A 1 100 ? -8.104 -9.691 7.484 1.00 85.94 100 ARG A O 1
ATOM 834 N N . ILE A 1 101 ? -8.394 -8.070 9.001 1.00 88.50 101 ILE A N 1
ATOM 835 C CA . ILE A 1 101 ? -7.464 -7.124 8.379 1.00 88.50 101 ILE A CA 1
ATOM 836 C C . ILE A 1 101 ? -6.010 -7.560 8.574 1.00 88.50 101 ILE A C 1
ATOM 838 O O . ILE A 1 101 ? -5.220 -7.451 7.640 1.00 88.50 101 ILE A O 1
ATOM 842 N N . MET A 1 102 ? -5.665 -8.100 9.744 1.00 88.50 102 MET A N 1
ATOM 843 C CA . MET A 1 102 ? -4.286 -8.442 10.094 1.00 88.50 102 MET A CA 1
ATOM 844 C C . MET A 1 102 ? -3.659 -9.485 9.145 1.00 88.50 102 MET A C 1
ATOM 846 O O . MET A 1 102 ? -2.590 -9.206 8.601 1.00 88.50 102 MET A O 1
ATOM 850 N N . PRO A 1 103 ? -4.291 -10.639 8.841 1.00 89.88 103 PRO A N 1
ATOM 851 C CA . PRO A 1 103 ? -3.717 -11.605 7.901 1.00 89.88 103 PRO A CA 1
ATOM 852 C C . PRO A 1 103 ? -3.566 -11.039 6.486 1.00 89.88 103 PRO A C 1
ATOM 854 O O . PRO A 1 103 ? -2.587 -11.331 5.804 1.00 89.88 103 PRO A O 1
ATOM 857 N N . VAL A 1 104 ? -4.513 -10.199 6.049 1.00 91.19 104 VAL A N 1
ATOM 858 C CA . VAL A 1 104 ? -4.455 -9.542 4.734 1.00 91.19 104 VAL A CA 1
ATOM 859 C C . VAL A 1 104 ? -3.303 -8.538 4.689 1.00 91.19 104 VAL A C 1
ATOM 861 O O . VAL A 1 104 ? -2.567 -8.504 3.708 1.00 91.19 104 VAL A O 1
ATOM 864 N N . ALA A 1 105 ? -3.104 -7.760 5.754 1.00 92.12 105 ALA A N 1
ATOM 865 C CA . ALA A 1 105 ? -1.980 -6.839 5.883 1.00 92.12 105 ALA A CA 1
ATOM 866 C C . ALA A 1 105 ? -0.636 -7.583 5.820 1.00 92.12 105 ALA A C 1
ATOM 868 O O . ALA A 1 105 ? 0.232 -7.201 5.039 1.00 92.12 105 ALA A O 1
ATOM 869 N N . VAL A 1 106 ? -0.483 -8.686 6.561 1.00 92.88 106 VAL A N 1
ATOM 870 C CA . VAL A 1 106 ? 0.734 -9.519 6.531 1.00 92.88 106 VAL A CA 1
ATOM 871 C C . VAL A 1 106 ? 0.980 -10.108 5.139 1.00 92.88 106 VAL A C 1
ATOM 873 O O . VAL A 1 106 ? 2.104 -10.052 4.640 1.00 92.88 106 VAL A O 1
ATOM 876 N N . LEU A 1 107 ? -0.063 -10.618 4.477 1.00 94.50 107 LEU A N 1
ATOM 877 C CA . LEU A 1 107 ? 0.041 -11.110 3.103 1.00 94.50 107 LEU A CA 1
ATOM 878 C C . LEU A 1 107 ? 0.502 -10.001 2.145 1.00 94.50 107 LEU A C 1
ATOM 880 O O . LEU A 1 107 ? 1.375 -10.230 1.312 1.00 94.50 107 LEU A O 1
ATOM 884 N N . LEU A 1 108 ? -0.043 -8.791 2.279 1.00 95.19 108 LEU A N 1
ATOM 885 C CA . LEU A 1 108 ? 0.362 -7.646 1.466 1.00 95.19 108 LEU A CA 1
ATOM 886 C C . LEU A 1 108 ? 1.803 -7.217 1.747 1.00 95.19 108 LEU A C 1
ATOM 888 O O . LEU A 1 108 ? 2.499 -6.868 0.799 1.00 95.19 108 LEU A O 1
ATOM 892 N N . LEU A 1 109 ? 2.284 -7.271 2.993 1.00 95.50 109 LEU A N 1
ATOM 893 C CA . LEU A 1 109 ? 3.703 -7.033 3.295 1.00 95.50 109 LEU A CA 1
ATOM 894 C C . LEU A 1 109 ? 4.591 -8.033 2.551 1.00 95.50 109 LEU A C 1
ATOM 896 O O . LEU A 1 109 ? 5.540 -7.626 1.886 1.00 95.50 109 LEU A O 1
ATOM 900 N N . PHE A 1 110 ? 4.240 -9.321 2.590 1.00 96.56 110 PHE A N 1
ATOM 901 C CA . PHE A 1 110 ? 4.983 -10.364 1.882 1.00 96.56 110 PHE A CA 1
ATOM 902 C C . PHE A 1 110 ? 4.992 -10.146 0.361 1.00 96.56 110 PHE A C 1
ATOM 904 O O . PHE A 1 110 ? 6.039 -10.257 -0.281 1.00 96.56 110 PHE A O 1
ATOM 911 N N . LEU A 1 111 ? 3.842 -9.792 -0.220 1.00 97.12 111 LEU A N 1
ATOM 912 C CA . LEU A 1 111 ? 3.717 -9.512 -1.651 1.00 97.12 111 LEU A CA 1
ATOM 913 C C . LEU A 1 111 ? 4.503 -8.262 -2.069 1.00 97.12 111 LEU A C 1
ATOM 915 O O . LEU A 1 111 ? 5.203 -8.303 -3.078 1.00 97.12 111 LEU A O 1
ATOM 919 N N . ASN A 1 112 ? 4.444 -7.180 -1.284 1.00 97.19 112 ASN A N 1
ATOM 920 C CA . ASN A 1 112 ? 5.233 -5.970 -1.534 1.00 97.19 112 ASN A CA 1
ATOM 921 C C . ASN A 1 112 ? 6.736 -6.268 -1.491 1.00 97.19 112 ASN A C 1
ATOM 923 O O . ASN A 1 112 ? 7.447 -5.894 -2.418 1.00 97.19 112 ASN A O 1
ATOM 927 N N . SER A 1 113 ? 7.215 -6.996 -0.478 1.00 97.06 113 SER A N 1
ATOM 928 C CA . SER A 1 113 ? 8.625 -7.398 -0.396 1.00 97.06 113 SER A CA 1
ATOM 929 C C . SER A 1 113 ? 9.046 -8.278 -1.572 1.00 97.06 113 SER A C 1
ATOM 931 O O . SER A 1 113 ? 10.119 -8.083 -2.136 1.00 97.06 113 SER A O 1
ATOM 933 N N . SER A 1 114 ? 8.192 -9.219 -1.982 1.00 96.94 114 SER A N 1
ATOM 934 C CA . SER A 1 114 ? 8.467 -10.107 -3.118 1.00 96.94 114 SER A CA 1
ATOM 935 C C . SER A 1 114 ? 8.591 -9.331 -4.431 1.00 96.94 114 SER A C 1
ATOM 937 O O . SER A 1 114 ? 9.525 -9.558 -5.198 1.00 96.94 114 SER A O 1
ATOM 939 N N . ILE A 1 115 ? 7.686 -8.379 -4.676 1.00 95.94 115 ILE A N 1
ATOM 940 C CA . ILE A 1 115 ? 7.749 -7.515 -5.861 1.00 95.94 115 ILE A CA 1
ATOM 941 C C . ILE A 1 115 ? 8.936 -6.574 -5.796 1.00 95.94 115 ILE A C 1
ATOM 943 O O . ILE A 1 115 ? 9.615 -6.413 -6.800 1.00 95.94 115 ILE A O 1
ATOM 947 N N . PHE A 1 116 ? 9.234 -5.994 -4.637 1.00 96.50 116 PHE A N 1
ATOM 948 C CA . PHE A 1 116 ? 10.427 -5.175 -4.472 1.00 96.50 116 PHE A CA 1
ATOM 949 C C . PHE A 1 116 ? 11.698 -5.950 -4.853 1.00 96.50 116 PHE A C 1
ATOM 951 O O . PHE A 1 116 ? 12.514 -5.453 -5.627 1.00 96.50 116 PHE A O 1
ATOM 958 N N . ILE A 1 117 ? 11.848 -7.188 -4.368 1.00 95.25 117 ILE A N 1
ATOM 959 C CA . ILE A 1 117 ? 12.989 -8.049 -4.712 1.00 95.25 117 ILE A CA 1
ATOM 960 C C . ILE A 1 117 ? 13.015 -8.331 -6.219 1.00 95.25 117 ILE A C 1
ATOM 962 O O . ILE A 1 117 ? 14.075 -8.229 -6.833 1.00 95.25 117 ILE A O 1
ATOM 966 N N . LEU A 1 118 ? 11.868 -8.630 -6.835 1.00 93.62 118 LEU A N 1
ATOM 967 C CA . LEU A 1 118 ? 11.763 -8.840 -8.282 1.00 93.62 118 LEU A CA 1
ATOM 968 C C . LEU A 1 118 ? 12.184 -7.582 -9.070 1.00 93.62 118 LEU A C 1
ATOM 970 O O . LEU A 1 118 ? 13.064 -7.645 -9.927 1.00 93.62 118 LEU A O 1
ATOM 974 N N . GLU A 1 119 ? 11.595 -6.428 -8.753 1.00 92.88 119 GLU A N 1
ATOM 975 C CA . GLU A 1 119 ? 11.855 -5.138 -9.404 1.00 92.88 119 GLU A CA 1
ATOM 976 C C . GLU A 1 119 ? 13.289 -4.636 -9.192 1.00 92.88 119 GLU A C 1
ATOM 978 O O . GLU A 1 119 ? 13.786 -3.842 -9.981 1.00 92.88 119 GLU A O 1
ATOM 983 N N . THR A 1 120 ? 13.993 -5.089 -8.158 1.00 92.50 120 THR A N 1
ATOM 984 C CA . THR A 1 120 ? 15.390 -4.691 -7.928 1.00 92.50 120 THR A CA 1
ATOM 985 C C . THR A 1 120 ? 16.398 -5.692 -8.477 1.00 92.50 120 THR A C 1
ATOM 987 O O . THR A 1 120 ? 17.442 -5.276 -8.976 1.00 92.50 120 THR A O 1
ATOM 990 N N . SER A 1 121 ? 16.088 -6.991 -8.443 1.00 90.62 121 SER A N 1
ATOM 991 C CA . SER A 1 121 ? 17.043 -8.055 -8.784 1.00 90.62 121 SER A CA 1
ATOM 992 C C . SER A 1 121 ? 17.062 -8.411 -10.267 1.00 90.62 121 SER A C 1
ATOM 994 O O . SER A 1 121 ? 18.102 -8.821 -10.776 1.00 90.62 121 SER A O 1
ATOM 996 N N . VAL A 1 122 ? 15.930 -8.285 -10.971 1.00 88.50 122 VAL A N 1
ATOM 997 C CA . VAL A 1 122 ? 15.816 -8.735 -12.373 1.00 88.50 122 VAL A CA 1
ATOM 998 C C . VAL A 1 122 ? 15.396 -7.636 -13.350 1.00 88.50 122 VAL A C 1
ATOM 1000 O O . VAL A 1 122 ? 15.222 -7.917 -14.529 1.00 88.50 122 VAL A O 1
ATOM 1003 N N . LYS A 1 123 ? 15.285 -6.367 -12.930 1.00 83.69 123 LYS A N 1
ATOM 1004 C CA . LYS A 1 123 ? 14.800 -5.275 -13.807 1.00 83.69 123 LYS A CA 1
ATOM 1005 C C . LYS A 1 123 ? 15.536 -5.132 -15.135 1.00 83.69 123 LYS A C 1
ATOM 1007 O O . LYS A 1 123 ? 14.935 -4.702 -16.110 1.00 83.69 123 LYS A O 1
ATOM 1012 N N . ASP A 1 124 ? 16.828 -5.446 -15.178 1.00 85.62 124 ASP A N 1
ATOM 1013 C CA . ASP A 1 124 ? 17.634 -5.257 -16.382 1.00 85.62 124 ASP A CA 1
ATOM 1014 C C . ASP A 1 124 ? 17.502 -6.408 -17.380 1.00 85.62 124 ASP A C 1
ATOM 1016 O O . ASP A 1 124 ? 17.864 -6.233 -18.543 1.00 85.62 124 ASP A O 1
ATOM 1020 N N . THR A 1 125 ? 16.948 -7.544 -16.947 1.00 88.19 125 THR A N 1
ATOM 1021 C CA . THR A 1 125 ? 16.728 -8.735 -17.776 1.00 88.19 125 THR A CA 1
ATOM 1022 C C . THR A 1 125 ? 15.289 -8.859 -18.275 1.00 88.19 125 THR A C 1
ATOM 1024 O O . THR A 1 125 ? 15.031 -9.655 -19.178 1.00 88.19 125 THR A O 1
ATOM 1027 N N . LEU A 1 126 ? 14.353 -8.075 -17.726 1.00 88.75 126 LEU A N 1
ATOM 1028 C CA . LEU A 1 126 ? 12.955 -8.090 -18.150 1.00 88.75 126 LEU A CA 1
ATOM 1029 C C . LEU A 1 126 ? 12.767 -7.400 -19.506 1.00 88.75 126 LEU A C 1
ATOM 1031 O O . LEU A 1 126 ? 13.295 -6.322 -19.776 1.00 88.75 126 LEU A O 1
ATOM 1035 N N . ASN A 1 127 ? 11.942 -8.003 -20.358 1.00 90.31 127 ASN A N 1
ATOM 1036 C CA . ASN A 1 127 ? 11.464 -7.362 -21.577 1.00 90.31 127 ASN A CA 1
ATOM 1037 C C . ASN A 1 127 ? 10.307 -6.385 -21.280 1.00 90.31 127 ASN A C 1
ATOM 1039 O O . ASN A 1 127 ? 9.740 -6.353 -20.186 1.00 90.31 127 ASN A O 1
ATOM 1043 N N . THR A 1 128 ? 9.912 -5.582 -22.270 1.00 87.75 128 THR A N 1
ATOM 1044 C CA . THR A 1 128 ? 8.862 -4.559 -22.108 1.00 87.75 128 THR A CA 1
ATOM 1045 C C . THR A 1 128 ? 7.517 -5.133 -21.652 1.00 87.75 128 THR A C 1
ATOM 1047 O O . THR A 1 128 ? 6.835 -4.519 -20.833 1.00 87.75 128 THR A O 1
ATOM 1050 N N . ILE A 1 129 ? 7.136 -6.317 -22.142 1.00 90.88 129 ILE A N 1
ATOM 1051 C CA . ILE A 1 129 ? 5.875 -6.974 -21.765 1.00 90.88 129 ILE A CA 1
ATOM 1052 C C . ILE A 1 129 ? 5.931 -7.418 -20.300 1.00 90.88 129 ILE A C 1
ATOM 1054 O O . ILE A 1 129 ? 4.985 -7.197 -19.550 1.00 90.88 129 ILE A O 1
ATOM 1058 N N . GLN A 1 130 ? 7.051 -7.996 -19.869 1.00 92.94 130 GLN A N 1
ATOM 1059 C CA . GLN A 1 130 ? 7.273 -8.389 -18.481 1.00 92.94 130 GLN A CA 1
ATOM 1060 C C . GLN A 1 130 ? 7.261 -7.172 -17.555 1.00 92.94 130 GLN A C 1
ATOM 1062 O O . GLN A 1 130 ? 6.622 -7.227 -16.508 1.00 92.94 130 GLN A O 1
ATOM 1067 N N . HIS A 1 131 ? 7.864 -6.048 -17.958 1.00 91.69 131 HIS A N 1
ATOM 1068 C CA . HIS A 1 131 ? 7.735 -4.791 -17.218 1.00 91.69 131 HIS A CA 1
ATOM 1069 C C . HIS A 1 131 ? 6.277 -4.335 -17.095 1.00 91.69 131 HIS A C 1
ATOM 1071 O O . HIS A 1 131 ? 5.860 -3.937 -16.010 1.00 91.69 131 HIS A O 1
ATOM 1077 N N . ALA A 1 132 ? 5.483 -4.424 -18.164 1.00 91.31 132 ALA A N 1
ATOM 1078 C CA . ALA A 1 132 ? 4.065 -4.078 -18.107 1.00 91.31 132 ALA A CA 1
ATOM 1079 C C . ALA A 1 132 ? 3.280 -4.999 -17.156 1.00 91.31 132 ALA A C 1
ATOM 1081 O O . ALA A 1 132 ? 2.476 -4.513 -16.364 1.00 91.31 132 ALA A O 1
ATOM 1082 N N . ILE A 1 133 ? 3.547 -6.310 -17.180 1.00 94.00 133 ILE A N 1
ATOM 1083 C CA . ILE A 1 133 ? 2.927 -7.276 -16.259 1.00 94.00 133 ILE A CA 1
ATOM 1084 C C . ILE A 1 133 ? 3.291 -6.939 -14.812 1.00 94.00 133 ILE A C 1
ATOM 1086 O O . ILE A 1 133 ? 2.398 -6.819 -13.976 1.00 94.00 133 ILE A O 1
ATOM 1090 N N . VAL A 1 134 ? 4.582 -6.748 -14.523 1.00 94.44 134 VAL A N 1
ATOM 1091 C CA . VAL A 1 134 ? 5.054 -6.399 -13.177 1.00 94.44 134 VAL A CA 1
ATOM 1092 C C . VAL A 1 134 ? 4.405 -5.103 -12.709 1.00 94.44 134 VAL A C 1
ATOM 1094 O O . VAL A 1 134 ? 3.840 -5.087 -11.625 1.00 94.44 134 VAL A O 1
ATOM 1097 N N . LEU A 1 135 ? 4.356 -4.071 -13.556 1.00 93.12 135 LEU A N 1
ATOM 1098 C CA . LEU A 1 135 ? 3.707 -2.803 -13.227 1.00 93.12 135 LEU A CA 1
ATOM 1099 C C . LEU A 1 135 ? 2.229 -2.984 -12.863 1.00 93.12 135 LEU A C 1
ATOM 1101 O O . LEU A 1 135 ? 1.769 -2.441 -11.861 1.00 93.12 135 LEU A O 1
ATOM 1105 N N . VAL A 1 136 ? 1.474 -3.748 -13.657 1.00 95.12 136 VAL A N 1
ATOM 1106 C CA . VAL A 1 136 ? 0.053 -4.011 -13.382 1.00 95.12 136 VAL A CA 1
ATOM 1107 C C . VAL A 1 136 ? -0.109 -4.709 -12.033 1.00 95.12 136 VAL A C 1
ATOM 1109 O O . VAL A 1 136 ? -0.947 -4.299 -11.229 1.00 95.12 136 VAL A O 1
ATOM 1112 N N . VAL A 1 137 ? 0.709 -5.723 -11.749 1.00 95.44 137 VAL A N 1
ATOM 1113 C CA . VAL A 1 137 ? 0.668 -6.443 -10.469 1.00 95.44 137 VAL A CA 1
ATOM 1114 C C . VAL A 1 137 ? 1.050 -5.514 -9.305 1.00 95.44 137 VAL A C 1
ATOM 1116 O O . VAL A 1 137 ? 0.347 -5.498 -8.289 1.00 95.44 137 VAL A O 1
ATOM 1119 N N . SER A 1 138 ? 2.087 -4.687 -9.463 1.00 95.12 138 SER A N 1
ATOM 1120 C CA . SER A 1 138 ? 2.511 -3.688 -8.474 1.00 95.12 138 SER A CA 1
ATOM 1121 C C . SER A 1 138 ? 1.407 -2.668 -8.193 1.00 95.12 138 SER A C 1
ATOM 1123 O O . SER A 1 138 ? 1.129 -2.380 -7.032 1.00 95.12 138 SER A O 1
ATOM 1125 N N . LEU A 1 139 ? 0.700 -2.182 -9.219 1.00 95.25 139 LEU A N 1
ATOM 1126 C CA . LEU A 1 139 ? -0.448 -1.279 -9.062 1.00 95.25 139 LEU A CA 1
ATOM 1127 C C . LEU A 1 139 ? -1.623 -1.947 -8.337 1.00 95.25 139 LEU A C 1
ATOM 1129 O O . LEU A 1 139 ? -2.251 -1.318 -7.482 1.00 95.25 139 LEU A O 1
ATOM 1133 N N . PHE A 1 140 ? -1.911 -3.218 -8.634 1.00 95.50 140 PHE A N 1
ATOM 1134 C CA . PHE A 1 140 ? -2.935 -3.980 -7.916 1.00 95.50 140 PHE A CA 1
ATOM 1135 C C . PHE A 1 140 ? -2.599 -4.102 -6.429 1.00 95.50 140 PHE A C 1
ATOM 1137 O O . PHE A 1 140 ? -3.438 -3.789 -5.582 1.00 95.50 140 PHE A O 1
ATOM 1144 N N . ILE A 1 141 ? -1.374 -4.513 -6.098 1.00 95.50 141 ILE A N 1
ATOM 1145 C CA . ILE A 1 141 ? -0.936 -4.637 -4.702 1.00 95.50 141 ILE A CA 1
ATOM 1146 C C . ILE A 1 141 ? -0.915 -3.278 -4.015 1.00 95.50 141 ILE A C 1
ATOM 1148 O O . ILE A 1 141 ? -1.413 -3.172 -2.897 1.00 95.50 141 ILE A O 1
ATOM 1152 N N . PHE A 1 142 ? -0.443 -2.230 -4.687 1.00 95.31 142 PHE A N 1
ATOM 1153 C CA . PHE A 1 142 ? -0.469 -0.867 -4.168 1.00 95.31 142 PHE A CA 1
ATOM 1154 C C . PHE A 1 142 ? -1.895 -0.423 -3.813 1.00 95.31 142 PHE A C 1
ATOM 1156 O O . PHE A 1 142 ? -2.142 0.072 -2.711 1.00 95.31 142 PHE A O 1
ATOM 1163 N N . TYR A 1 143 ? -2.859 -0.656 -4.709 1.00 94.62 143 TYR A N 1
ATOM 1164 C CA . TYR A 1 143 ? -4.269 -0.339 -4.478 1.00 94.62 143 TYR A CA 1
ATOM 1165 C C . TYR A 1 143 ? -4.853 -1.104 -3.281 1.00 94.62 143 TYR A C 1
ATOM 1167 O O . TYR A 1 143 ? -5.528 -0.510 -2.433 1.00 94.62 143 TYR A O 1
ATOM 1175 N N . TYR A 1 144 ? -4.586 -2.409 -3.175 1.00 93.38 144 TYR A N 1
ATOM 1176 C CA . TYR A 1 144 ? -5.047 -3.202 -2.033 1.00 93.38 144 TYR A CA 1
ATOM 1177 C C . TYR A 1 144 ? -4.363 -2.783 -0.727 1.00 93.38 144 TYR A C 1
ATOM 1179 O O . TYR A 1 144 ? -5.046 -2.652 0.290 1.00 93.38 144 TYR A O 1
ATOM 1187 N N . SER A 1 145 ? -3.061 -2.486 -0.755 1.00 94.56 145 SER A N 1
ATOM 1188 C CA . SER A 1 145 ? -2.328 -1.936 0.388 1.00 94.56 145 SER A CA 1
ATOM 1189 C C . SER A 1 145 ? -2.929 -0.625 0.871 1.00 94.56 145 SER A C 1
ATOM 1191 O O . SER A 1 145 ? -3.159 -0.452 2.068 1.00 94.56 145 SER A O 1
ATOM 1193 N N . LEU A 1 146 ? -3.268 0.269 -0.056 1.00 93.19 146 LEU A N 1
ATOM 1194 C CA . LEU A 1 146 ? -3.941 1.521 0.256 1.00 93.19 146 LEU A CA 1
ATOM 1195 C C . LEU A 1 146 ? -5.297 1.278 0.933 1.00 93.19 146 LEU A C 1
ATOM 1197 O O . LEU A 1 146 ? -5.577 1.857 1.980 1.00 93.19 146 LEU A O 1
ATOM 1201 N N . ARG A 1 147 ? -6.136 0.400 0.370 1.00 90.56 147 ARG A N 1
ATOM 1202 C CA . ARG A 1 147 ? -7.457 0.070 0.934 1.00 90.56 147 ARG A CA 1
ATOM 1203 C C . ARG A 1 147 ? -7.364 -0.520 2.337 1.00 90.56 147 ARG A C 1
ATOM 1205 O O . ARG A 1 147 ? -8.123 -0.123 3.218 1.00 90.56 147 ARG A O 1
ATOM 1212 N N . VAL A 1 148 ? -6.443 -1.455 2.546 1.00 91.00 148 VAL A N 1
ATOM 1213 C CA . VAL A 1 148 ? -6.234 -2.080 3.854 1.00 91.00 148 VAL A CA 1
ATOM 1214 C C . VAL A 1 148 ? -5.716 -1.049 4.849 1.00 91.00 148 VAL A C 1
ATOM 1216 O O . VAL A 1 148 ? -6.299 -0.915 5.920 1.00 91.00 148 VAL A O 1
ATOM 1219 N N . SER A 1 149 ? -4.714 -0.250 4.477 1.00 91.06 149 SER A N 1
ATOM 1220 C CA . SER A 1 149 ? -4.162 0.797 5.342 1.00 91.06 149 SER A CA 1
ATOM 1221 C C . SER A 1 149 ? -5.200 1.853 5.744 1.00 91.06 149 SER A C 1
ATOM 1223 O O . SER A 1 149 ? -5.274 2.214 6.916 1.00 91.06 149 SER A O 1
ATOM 1225 N N . GLN A 1 150 ? -6.102 2.251 4.837 1.00 90.12 150 GLN A N 1
ATOM 1226 C CA . GLN A 1 150 ? -7.243 3.112 5.181 1.00 90.12 150 GLN A CA 1
ATOM 1227 C C . GLN A 1 150 ? -8.114 2.504 6.286 1.00 90.12 150 GLN A C 1
ATOM 1229 O O . GLN A 1 150 ? -8.484 3.190 7.237 1.00 90.12 150 GLN A O 1
ATOM 1234 N N . ASN A 1 151 ? -8.443 1.215 6.178 1.00 88.25 151 ASN A N 1
ATOM 1235 C CA . ASN A 1 151 ? -9.238 0.531 7.197 1.00 88.25 151 ASN A CA 1
ATOM 1236 C C . ASN A 1 151 ? -8.486 0.458 8.534 1.00 88.25 151 ASN A C 1
ATOM 1238 O O . ASN A 1 151 ? -9.098 0.649 9.585 1.00 88.25 151 ASN A O 1
ATOM 1242 N N . MET A 1 152 ? -7.168 0.233 8.495 1.00 89.44 152 MET A N 1
ATOM 1243 C CA . MET A 1 152 ? -6.324 0.233 9.692 1.00 89.44 152 MET A CA 1
ATOM 1244 C C . MET A 1 152 ? -6.292 1.602 10.370 1.00 89.44 152 MET A C 1
ATOM 1246 O O . MET A 1 152 ? -6.475 1.672 11.581 1.00 89.44 152 MET A O 1
ATOM 1250 N N . PHE A 1 153 ? -6.153 2.682 9.600 1.00 88.56 153 PHE A N 1
ATOM 1251 C CA . PHE A 1 153 ? -6.163 4.052 10.114 1.00 88.56 153 PHE A CA 1
ATOM 1252 C C . PHE A 1 153 ? -7.450 4.370 10.893 1.00 88.56 153 PHE A C 1
ATOM 1254 O O . PHE A 1 153 ? -7.398 4.870 12.019 1.00 88.56 153 PHE A O 1
ATOM 1261 N N . PHE A 1 154 ? -8.619 4.033 10.334 1.00 85.44 154 PHE A N 1
ATOM 1262 C CA . PHE A 1 154 ? -9.895 4.281 11.014 1.00 85.44 154 PHE A CA 1
ATOM 1263 C C . PHE A 1 154 ? -10.045 3.458 12.299 1.00 85.44 154 PHE A C 1
ATOM 1265 O O . PHE A 1 154 ? -10.573 3.959 13.293 1.00 85.44 154 PHE A O 1
ATOM 1272 N N . LEU A 1 155 ? -9.566 2.213 12.297 1.00 83.69 155 LEU A N 1
ATOM 1273 C CA . LEU A 1 155 ? -9.581 1.363 13.487 1.00 83.69 155 LEU A CA 1
ATOM 1274 C C . LEU A 1 155 ? -8.635 1.878 14.572 1.00 83.69 155 LEU A C 1
ATOM 1276 O O . LEU A 1 155 ? -9.044 1.979 15.728 1.00 83.69 155 LEU A O 1
ATOM 1280 N N . GLN A 1 156 ? -7.411 2.255 14.198 1.00 82.31 156 GLN A N 1
ATOM 1281 C CA . GLN A 1 156 ? -6.404 2.795 15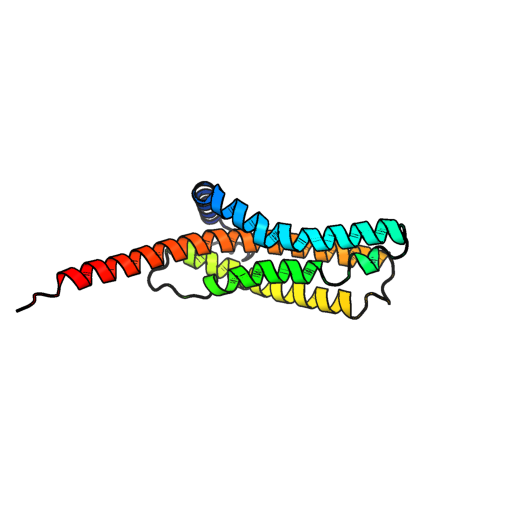.107 1.00 82.31 156 GLN A CA 1
ATOM 1282 C C . GLN A 1 156 ? -6.921 4.026 15.848 1.00 82.31 156 GLN A C 1
ATOM 1284 O O . GLN A 1 156 ? -6.752 4.120 17.062 1.00 82.31 156 GLN A O 1
ATOM 1289 N N . ARG A 1 157 ? -7.569 4.967 15.150 1.00 75.81 157 ARG A N 1
ATOM 1290 C CA . ARG A 1 157 ? -8.057 6.183 15.807 1.00 75.81 157 ARG A CA 1
ATOM 1291 C C . ARG A 1 157 ? -9.072 5.861 16.901 1.00 75.81 157 ARG A C 1
ATOM 1293 O O . ARG A 1 157 ? -8.955 6.364 18.011 1.00 75.81 157 ARG A O 1
ATOM 1300 N N . LYS A 1 158 ? -10.001 4.942 16.620 1.00 75.69 158 LYS A N 1
ATOM 1301 C CA . LYS A 1 158 ? -11.012 4.522 17.598 1.00 75.69 158 LYS A CA 1
ATOM 1302 C C . LYS A 1 158 ? -10.407 3.809 18.807 1.00 75.69 158 LYS A C 1
ATOM 1304 O O . LYS A 1 158 ? -10.926 3.936 19.914 1.00 75.69 158 LYS A O 1
ATOM 1309 N N . ILE A 1 159 ? -9.354 3.032 18.575 1.00 73.19 159 ILE A N 1
ATOM 1310 C CA . ILE A 1 159 ? -8.573 2.354 19.612 1.00 73.19 159 ILE A CA 1
ATOM 1311 C C . ILE A 1 159 ? -7.870 3.383 20.505 1.00 73.19 159 ILE A C 1
ATOM 1313 O O . ILE A 1 159 ? -8.019 3.329 21.724 1.00 73.19 159 ILE A O 1
ATOM 1317 N N . SER A 1 160 ? -7.18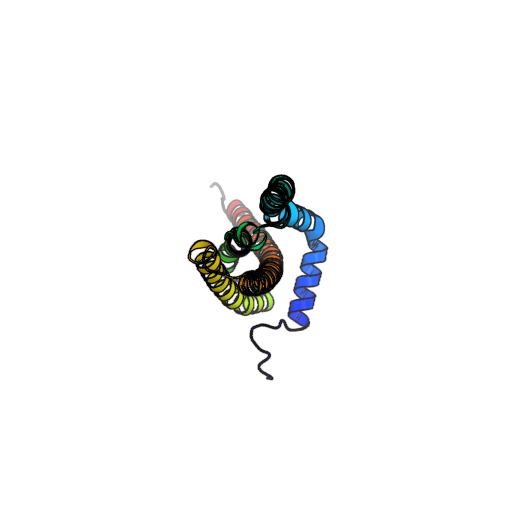6 4.352 19.895 1.00 68.31 160 SER A N 1
ATOM 1318 C CA . SER A 1 160 ? -6.439 5.389 20.606 1.00 68.31 160 SER A CA 1
ATOM 1319 C C . SER A 1 160 ? -7.354 6.286 21.440 1.00 68.31 160 SER A C 1
ATOM 1321 O O . SER A 1 160 ? -7.073 6.484 22.619 1.00 68.31 160 SER A O 1
ATOM 1323 N N . ASP A 1 161 ? -8.481 6.748 20.885 1.00 66.56 161 ASP A N 1
ATOM 1324 C CA . ASP A 1 161 ? -9.434 7.594 21.618 1.00 66.56 161 ASP A CA 1
ATOM 1325 C C . ASP A 1 161 ? -9.957 6.872 22.882 1.00 66.56 161 ASP A C 1
ATOM 1327 O O . ASP A 1 161 ? -10.011 7.451 23.963 1.00 66.56 161 ASP A O 1
ATOM 1331 N N . LYS A 1 162 ? -10.245 5.562 22.790 1.00 64.56 162 LYS A N 1
ATOM 1332 C CA . LYS A 1 162 ? -10.672 4.756 23.948 1.00 64.56 162 LYS A CA 1
ATOM 1333 C C . LYS A 1 162 ? -9.579 4.562 24.998 1.00 64.56 162 LYS A C 1
ATOM 1335 O O . LYS A 1 162 ? -9.893 4.513 26.188 1.00 64.56 162 LYS A O 1
ATOM 1340 N N . GLN A 1 163 ? -8.325 4.383 24.581 1.00 62.06 163 GLN A N 1
ATOM 1341 C CA . GLN A 1 163 ? -7.205 4.245 25.515 1.00 62.06 163 GLN A CA 1
ATOM 1342 C C . GLN A 1 163 ? -6.993 5.544 26.299 1.00 62.06 163 GLN A C 1
ATOM 1344 O O . GLN A 1 163 ? -6.887 5.484 27.522 1.00 62.06 163 GLN A O 1
ATOM 1349 N N . PHE A 1 164 ? -7.031 6.701 25.629 1.00 61.31 164 PHE A N 1
ATOM 1350 C CA . PHE A 1 164 ? -6.962 8.007 26.292 1.00 61.31 164 PHE A CA 1
ATOM 1351 C C . PHE A 1 164 ? -8.096 8.199 27.305 1.00 61.31 164 PHE A C 1
ATOM 1353 O O . PHE A 1 164 ? -7.828 8.542 28.455 1.00 61.31 164 PHE A O 1
ATOM 1360 N N . ASP A 1 165 ? -9.340 7.897 26.922 1.00 60.84 165 ASP A N 1
ATOM 1361 C CA . ASP A 1 165 ? -10.493 8.007 27.827 1.00 60.84 165 ASP A CA 1
ATOM 1362 C C . ASP A 1 165 ? -10.375 7.085 29.053 1.00 60.84 165 ASP A C 1
ATOM 1364 O O . ASP A 1 165 ? -10.821 7.435 30.147 1.00 60.84 165 ASP A O 1
ATOM 1368 N N . THR A 1 166 ? -9.788 5.894 28.886 1.00 61.44 166 THR A N 1
ATOM 1369 C CA . THR A 1 166 ? -9.616 4.923 29.979 1.00 61.44 166 THR A CA 1
ATOM 1370 C C . THR A 1 166 ? -8.536 5.378 30.957 1.00 61.44 166 THR A C 1
ATOM 1372 O O . THR A 1 166 ? -8.793 5.401 32.158 1.00 61.44 166 THR A O 1
ATOM 1375 N N . ILE A 1 167 ? -7.374 5.810 30.451 1.00 65.50 167 ILE A N 1
ATOM 1376 C CA . ILE A 1 167 ? -6.268 6.325 31.276 1.00 65.50 167 ILE A CA 1
ATOM 1377 C C . ILE A 1 167 ? -6.736 7.546 32.078 1.00 65.50 167 ILE A C 1
ATOM 1379 O O . ILE A 1 167 ? -6.542 7.604 33.288 1.00 65.50 167 ILE A O 1
ATOM 1383 N N . TYR A 1 168 ? -7.448 8.476 31.435 1.00 56.91 168 TYR A N 1
ATOM 1384 C CA . TYR A 1 168 ? -7.949 9.680 32.101 1.00 56.91 168 TYR A CA 1
ATOM 1385 C C . TYR A 1 168 ? -8.990 9.368 33.189 1.00 56.91 168 TYR A C 1
ATOM 1387 O O . TYR A 1 168 ? -9.018 10.003 34.243 1.00 56.91 168 TYR A O 1
ATOM 1395 N N . ARG A 1 169 ? -9.852 8.364 32.972 1.00 59.94 169 ARG A N 1
ATOM 1396 C CA . ARG A 1 169 ? -10.809 7.888 33.988 1.00 59.94 169 ARG A CA 1
ATOM 1397 C C . ARG A 1 169 ? -10.136 7.183 35.162 1.00 59.94 169 ARG A C 1
ATOM 1399 O O . ARG A 1 169 ? -10.599 7.320 36.290 1.00 59.94 169 ARG A O 1
ATOM 1406 N N . GLU A 1 170 ? -9.070 6.430 34.919 1.00 62.84 170 GLU A N 1
ATOM 1407 C CA . GLU A 1 170 ? -8.290 5.796 35.986 1.00 62.84 170 GLU A CA 1
ATOM 1408 C C . GLU A 1 170 ? -7.506 6.839 36.806 1.00 62.84 170 GLU A C 1
ATOM 1410 O O . GLU A 1 170 ? -7.495 6.758 38.036 1.00 62.84 170 GLU A O 1
ATOM 1415 N N . GLU A 1 171 ? -6.949 7.878 36.174 1.00 58.88 171 GLU A N 1
ATOM 1416 C CA . GLU A 1 171 ? -6.281 8.996 36.866 1.00 58.88 171 GLU A CA 1
ATOM 1417 C C . GLU A 1 171 ? -7.255 9.854 37.690 1.00 58.88 171 GLU A C 1
ATOM 1419 O O . GLU A 1 171 ? -6.978 10.183 38.843 1.00 58.88 171 GLU A O 1
ATOM 1424 N 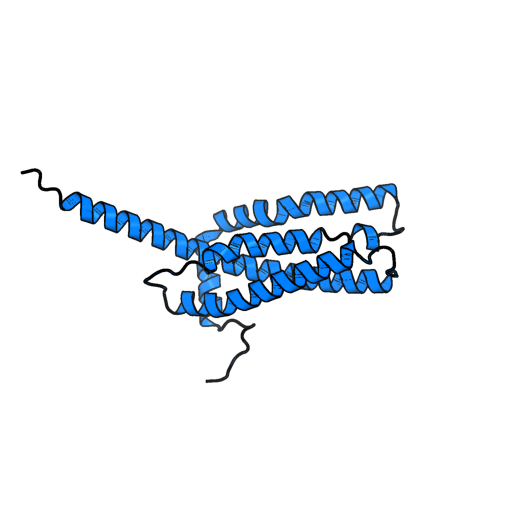N . THR A 1 172 ? -8.430 10.181 37.144 1.00 59.25 172 THR A N 1
ATOM 1425 C CA . THR A 1 172 ? -9.463 10.963 37.857 1.00 59.25 172 THR A CA 1
ATOM 1426 C C . THR A 1 172 ? -10.091 10.188 39.020 1.00 59.25 172 THR A C 1
ATOM 1428 O O . THR A 1 172 ? -10.324 10.753 40.088 1.00 59.25 172 THR A O 1
ATOM 1431 N N . ASN A 1 173 ? -10.306 8.878 38.872 1.00 56.78 173 ASN A N 1
ATOM 1432 C CA . ASN A 1 173 ? -10.803 8.046 39.971 1.00 56.78 173 ASN A CA 1
ATOM 1433 C C . ASN A 1 173 ? -9.741 7.780 41.052 1.00 56.78 173 ASN A C 1
ATOM 1435 O O . ASN A 1 173 ? -10.099 7.608 42.215 1.00 56.78 173 ASN A O 1
ATOM 1439 N N . SER A 1 174 ? -8.448 7.768 40.708 1.00 55.31 174 SER A N 1
ATOM 1440 C CA . SER A 1 174 ? -7.365 7.620 41.696 1.00 55.31 174 SER A CA 1
ATOM 1441 C C . SER A 1 174 ? -7.025 8.923 42.432 1.00 55.31 174 SER A C 1
ATOM 1443 O O . SER A 1 174 ? -6.583 8.869 43.579 1.00 55.31 174 SER A O 1
ATOM 1445 N N . THR A 1 175 ? -7.306 10.096 41.853 1.00 52.31 175 THR A N 1
ATOM 1446 C CA . THR A 1 175 ? -7.108 11.401 42.521 1.00 52.31 175 THR A CA 1
ATOM 1447 C C . THR A 1 175 ? -8.198 11.765 43.535 1.00 52.31 175 THR A C 1
ATOM 1449 O O . THR A 1 175 ? -7.955 12.601 44.401 1.00 52.31 175 THR A O 1
ATOM 1452 N N . HIS A 1 176 ? -9.354 11.095 43.525 1.00 49.62 176 HIS A N 1
ATOM 1453 C CA . HIS A 1 176 ? -10.375 11.224 44.577 1.00 49.62 176 HIS A CA 1
ATOM 1454 C C . HIS A 1 176 ? -10.177 10.274 45.778 1.00 49.62 176 HIS A C 1
ATOM 1456 O O . HIS A 1 176 ? -10.988 10.291 46.701 1.00 49.62 176 HIS A O 1
ATOM 1462 N N . GLY A 1 177 ? -9.105 9.470 45.793 1.00 46.62 177 GLY A N 1
ATOM 1463 C CA . GLY A 1 177 ? -8.776 8.532 46.877 1.00 46.62 177 GLY A CA 1
ATOM 1464 C C . GLY A 1 177 ? -7.627 8.955 47.802 1.00 46.62 177 GLY A C 1
ATOM 1465 O O . GLY A 1 177 ? -7.306 8.218 48.730 1.00 46.62 177 GLY A O 1
ATOM 1466 N N . LEU A 1 178 ? -6.999 10.114 47.581 1.00 45.62 178 LEU A N 1
ATOM 1467 C CA . LEU A 1 178 ? -5.990 10.664 48.494 1.00 45.62 178 LEU A CA 1
ATOM 1468 C C . LEU A 1 178 ? -6.671 11.576 49.519 1.00 45.62 178 LEU A C 1
ATOM 1470 O O . LEU A 1 178 ? -6.590 12.803 49.447 1.00 45.62 178 LEU A O 1
ATOM 1474 N N . ASN A 1 179 ? -7.349 10.947 50.483 1.00 46.66 179 ASN A N 1
ATOM 1475 C CA . ASN A 1 179 ? -7.537 11.556 51.794 1.00 46.66 179 ASN A CA 1
ATOM 1476 C C . ASN A 1 179 ? -6.141 11.737 52.396 1.00 46.66 179 ASN A C 1
ATOM 1478 O O . ASN A 1 179 ? -5.509 10.774 52.827 1.00 46.66 179 ASN A O 1
ATOM 1482 N N . TRP A 1 180 ? -5.649 12.971 52.353 1.00 52.84 180 TRP A N 1
ATOM 1483 C CA . TRP A 1 180 ? -4.564 13.420 53.210 1.00 52.84 180 TRP A CA 1
ATOM 1484 C C . TRP A 1 180 ? -5.122 13.501 54.636 1.00 52.84 180 TRP A C 1
ATOM 1486 O O . TRP A 1 180 ? -5.703 14.519 55.011 1.00 52.84 180 TRP A O 1
ATOM 1496 N N . GLU A 1 181 ? -5.016 12.398 55.377 1.00 38.75 181 GLU A N 1
ATOM 1497 C CA . GLU A 1 181 ? -4.931 12.432 56.843 1.00 38.75 181 GLU A CA 1
ATOM 1498 C C . GLU A 1 181 ? -3.466 12.564 57.270 1.00 38.75 181 GLU A C 1
ATOM 1500 O O . GLU A 1 181 ? -2.604 11.895 56.650 1.00 38.75 181 GLU A O 1
#

Foldseek 3Di:
DPPDDLQDDDPVLVVVLVVLCVVCVVVLVVCCVPLPVVLVVVLVVQLVVCCVVPNPPLSLLSNLQLSLLVSLLSLLVVLQVLLPDDDPDDDPSLVSLSVSLNVVSVVLNVVSVVSSCVSNVCSVVDDPVRSVVSNVSSVVSSVSSVVSSSSSVSSSVVVVVVVVVVVVVVVVVVVVPPPPD

Radius of gyration: 21.29 Å; chains: 1; bounding box: 41×36×81 Å

Sequence (181 aa):
MKKRWFLFLNAEQENYLVSLRRENKVSFITWILFSIILPLAPYIISVLINFLLTGFCNWGKIINNGSLPIISYGFITAGIVYIMEKIKNDNLIIFQLRERIMPVAVLLLFLNSSIFILETSVKDTLNTIQHAIVLVVSLFIFYYSLRVSQNMFFLQRKISDKQFDTIYREETNSTHGLNWE

Organism: NCBI:txid2706887

pLDDT: mean 81.51, std 14.54, range [36.88, 97.19]

Secondary structure (DSSP, 8-state):
-----TTS--HHHHHHHHHHHHHTHHHHHHHIIIIIIHHHHHHHHHHHHHHHHHTTTTHHHHHSSSHHHHHHHHHHHHHHHHHHS--TT--HHHHHHHHHHHHHHHHHHHHHHHHHHHHHHSTTT--HHHHHHHHHHHHHHHHHHHHHHHHHHHHHHHHHHHHHHHHHHHHHHHHTS----